Protein AF-D9XZF2-F1 (afdb_monomer_lite)

pLDDT: mean 79.02, std 15.98, range [40.28, 96.56]

Structure (mmCIF, N/CA/C/O backbone):
data_AF-D9XZF2-F1
#
_entry.id   AF-D9XZF2-F1
#
loop_
_atom_site.group_PDB
_atom_site.id
_atom_site.type_symbol
_atom_site.label_atom_id
_atom_site.label_alt_id
_atom_site.label_comp_id
_atom_site.label_asym_id
_atom_site.label_entity_id
_atom_site.label_seq_id
_atom_site.pdbx_PDB_ins_code
_atom_site.Cartn_x
_atom_site.Cartn_y
_atom_site.Cartn_z
_atom_site.occupancy
_atom_site.B_iso_or_equiv
_atom_site.auth_seq_id
_atom_site.auth_comp_id
_atom_site.auth_asym_id
_atom_site.auth_atom_id
_atom_site.pdbx_PDB_model_num
ATOM 1 N N . MET A 1 1 ? -13.101 -29.021 21.814 1.00 52.94 1 MET A N 1
ATOM 2 C CA . MET A 1 1 ? -13.522 -29.052 20.392 1.00 52.94 1 MET A CA 1
ATOM 3 C C . MET A 1 1 ? -13.853 -27.663 19.819 1.00 52.94 1 MET A C 1
ATOM 5 O O . MET A 1 1 ? -14.144 -27.583 18.636 1.00 52.94 1 MET A O 1
ATOM 9 N N . VAL A 1 2 ? -13.762 -26.573 20.603 1.00 56.22 2 VAL A N 1
ATOM 10 C CA . VAL A 1 2 ? -14.087 -25.199 20.154 1.00 56.22 2 VAL A CA 1
ATOM 11 C C . VAL A 1 2 ? -12.889 -24.476 19.491 1.00 56.22 2 VAL A C 1
ATOM 13 O O . VAL A 1 2 ? -13.086 -23.510 18.766 1.00 56.22 2 VAL A O 1
ATOM 16 N N . ASP A 1 3 ? -11.661 -24.991 19.609 1.00 64.69 3 ASP A N 1
ATOM 17 C CA . ASP A 1 3 ? -10.463 -24.346 19.035 1.00 64.69 3 ASP A CA 1
ATOM 18 C C . ASP A 1 3 ? -10.206 -24.617 17.546 1.00 64.69 3 ASP A C 1
ATOM 20 O O . ASP A 1 3 ? -9.722 -23.740 16.840 1.00 64.69 3 ASP A O 1
ATOM 24 N N . VAL A 1 4 ? -10.539 -25.801 17.020 1.00 77.69 4 VAL A N 1
ATOM 25 C CA . VAL A 1 4 ? -10.115 -26.189 15.656 1.00 77.69 4 VAL A CA 1
ATOM 26 C C . VAL A 1 4 ? -10.854 -25.403 14.573 1.00 77.69 4 VAL A C 1
ATOM 28 O O . VAL A 1 4 ? -10.255 -25.047 13.564 1.00 77.69 4 VAL A O 1
ATOM 31 N N . VAL A 1 5 ? -12.136 -25.091 14.782 1.00 72.06 5 VAL A N 1
ATOM 32 C CA . VAL A 1 5 ? -12.931 -24.311 13.818 1.00 72.06 5 VAL A CA 1
ATOM 33 C C . VAL A 1 5 ? -12.509 -22.839 13.832 1.00 72.06 5 VAL A C 1
ATOM 35 O O . VAL A 1 5 ? -12.414 -22.222 12.774 1.00 72.06 5 VAL A O 1
ATOM 38 N N . CYS A 1 6 ? -12.176 -22.299 15.009 1.00 80.69 6 CYS A N 1
ATOM 39 C CA . CYS A 1 6 ? -11.609 -20.957 15.147 1.00 80.69 6 CYS A CA 1
ATOM 40 C C . CYS A 1 6 ? -10.220 -20.876 14.497 1.00 80.69 6 CYS A C 1
ATOM 42 O O . CYS A 1 6 ? -9.948 -19.966 13.719 1.00 80.69 6 CYS A O 1
ATOM 44 N N . PHE A 1 7 ? -9.372 -21.878 14.738 1.00 87.50 7 PHE A N 1
ATOM 45 C CA . PHE A 1 7 ? -8.038 -21.973 14.155 1.00 87.50 7 PHE A CA 1
ATOM 46 C C . PHE A 1 7 ? -8.080 -22.125 12.632 1.00 87.50 7 PHE A C 1
ATOM 48 O O . PHE A 1 7 ? -7.401 -21.387 11.926 1.00 87.50 7 PHE A O 1
ATOM 55 N N . ALA A 1 8 ? -8.913 -23.025 12.103 1.00 88.31 8 ALA A N 1
ATOM 56 C CA . ALA A 1 8 ? -9.085 -23.193 10.662 1.00 88.31 8 ALA A CA 1
ATOM 57 C C . ALA A 1 8 ? -9.665 -21.929 10.006 1.00 88.31 8 ALA A C 1
ATOM 59 O O . ALA A 1 8 ? -9.208 -21.534 8.935 1.00 88.31 8 ALA A O 1
ATOM 60 N N . GLY A 1 9 ? -10.621 -21.262 10.663 1.00 90.75 9 GLY A N 1
ATOM 61 C CA . GLY A 1 9 ? -11.165 -19.980 10.217 1.00 90.75 9 GLY A CA 1
ATOM 62 C C . GLY A 1 9 ? -10.117 -18.865 10.202 1.00 90.75 9 GLY A C 1
ATOM 63 O O . GLY A 1 9 ? -10.033 -18.124 9.225 1.00 90.75 9 GLY A O 1
ATOM 64 N N . LEU A 1 10 ? -9.272 -18.784 11.234 1.00 92.25 10 LEU A N 1
ATOM 65 C CA . LEU A 1 10 ? -8.158 -17.837 11.309 1.00 92.25 10 LEU A CA 1
ATOM 66 C C . LEU A 1 10 ? -7.129 -18.103 10.208 1.00 92.25 10 LEU A C 1
ATOM 68 O O . LEU A 1 10 ? -6.729 -17.170 9.517 1.00 92.25 10 LEU A O 1
ATOM 72 N N . LEU A 1 11 ? -6.725 -19.364 10.020 1.00 94.00 11 LEU A N 1
ATOM 73 C CA . LEU A 1 11 ? -5.801 -19.748 8.956 1.00 94.00 11 LEU A CA 1
ATOM 74 C C . LEU A 1 11 ? -6.359 -19.360 7.591 1.00 94.00 11 LEU A C 1
ATOM 76 O O . LEU A 1 11 ? -5.665 -18.708 6.821 1.00 94.00 11 LEU A O 1
ATOM 80 N N . LEU A 1 12 ? -7.623 -19.687 7.317 1.00 94.44 12 LEU A N 1
ATOM 81 C CA . LEU A 1 12 ? -8.267 -19.324 6.062 1.00 94.44 12 LEU A CA 1
ATOM 82 C C . LEU A 1 12 ? -8.306 -17.801 5.868 1.00 94.44 12 LEU A C 1
ATOM 84 O O . LEU A 1 12 ? -7.931 -17.318 4.802 1.00 94.44 12 LEU A O 1
ATOM 88 N N . ALA A 1 13 ? -8.705 -17.042 6.893 1.00 93.94 13 ALA A N 1
ATOM 89 C CA . ALA A 1 13 ? -8.774 -15.584 6.834 1.00 93.94 13 ALA A CA 1
ATOM 90 C C . ALA A 1 13 ? -7.398 -14.949 6.577 1.00 93.94 13 ALA A C 1
ATOM 92 O O . ALA A 1 13 ? -7.270 -14.077 5.717 1.00 93.94 13 ALA A O 1
ATOM 93 N N . VAL A 1 14 ? -6.357 -15.416 7.272 1.00 95.56 14 VAL A N 1
ATOM 94 C CA . VAL A 1 14 ? -4.979 -14.940 7.088 1.00 95.56 14 VAL A CA 1
ATOM 95 C C . VAL A 1 14 ? -4.443 -15.340 5.717 1.00 95.56 14 VAL A C 1
ATOM 97 O O . VAL A 1 14 ? -3.864 -14.501 5.036 1.00 95.56 14 VAL A O 1
ATOM 100 N N . THR A 1 15 ? -4.653 -16.582 5.272 1.00 96.38 15 THR A N 1
ATOM 101 C CA . THR A 1 15 ? -4.215 -17.038 3.947 1.00 96.38 15 THR A CA 1
ATOM 102 C C . THR A 1 15 ? -4.863 -16.213 2.844 1.00 96.38 15 THR A C 1
ATOM 104 O O . THR A 1 15 ? -4.158 -15.709 1.975 1.00 96.38 15 THR A O 1
ATOM 107 N N . VAL A 1 16 ? -6.182 -16.015 2.890 1.00 96.56 16 VAL A N 1
ATOM 108 C CA . VAL A 1 16 ? -6.890 -15.177 1.911 1.00 96.56 16 VAL A CA 1
ATOM 109 C C . VAL A 1 16 ? -6.389 -13.734 1.976 1.00 96.56 16 VAL A C 1
ATOM 111 O O . VAL A 1 16 ? -6.086 -13.149 0.938 1.00 96.56 16 VAL A O 1
ATOM 114 N N . GLY A 1 17 ? -6.221 -13.178 3.179 1.00 94.25 17 GLY A N 1
ATOM 115 C CA . GLY A 1 17 ? -5.663 -11.840 3.372 1.00 94.25 17 GLY A CA 1
ATOM 116 C C . GLY A 1 17 ? -4.267 -11.688 2.762 1.00 94.25 17 GLY A C 1
ATOM 117 O O . GLY A 1 17 ? -4.014 -10.725 2.044 1.00 94.25 17 GLY A O 1
ATOM 118 N N . LEU A 1 18 ? -3.381 -12.664 2.971 1.00 95.12 18 LEU A N 1
ATOM 119 C CA . LEU A 1 18 ? -2.028 -12.677 2.412 1.00 95.12 18 LEU A CA 1
ATOM 120 C C . LEU A 1 18 ? -2.020 -12.855 0.892 1.00 95.12 18 LEU A C 1
ATOM 122 O O . LEU A 1 18 ? -1.196 -12.237 0.225 1.00 95.12 18 LEU A O 1
ATOM 126 N N . VAL A 1 19 ? -2.936 -13.649 0.329 1.00 96.19 19 VAL A N 1
ATOM 127 C CA . VAL A 1 19 ? -3.084 -13.787 -1.129 1.00 96.19 19 VAL A CA 1
ATOM 128 C C . VAL A 1 19 ? -3.489 -12.453 -1.752 1.00 96.19 19 VAL A C 1
ATOM 130 O O . VAL A 1 19 ? -2.861 -12.009 -2.712 1.00 96.19 19 VAL A O 1
ATOM 133 N N . LEU A 1 20 ? -4.493 -11.781 -1.186 1.00 95.06 20 LEU A N 1
ATOM 134 C CA . LEU A 1 20 ? -4.933 -10.467 -1.660 1.00 95.06 20 LEU A CA 1
ATOM 135 C C . LEU A 1 20 ? -3.837 -9.407 -1.489 1.00 95.06 20 LEU A C 1
ATOM 137 O O . LEU A 1 20 ? -3.597 -8.608 -2.393 1.00 95.06 20 LEU A O 1
ATOM 141 N N . HIS A 1 21 ? -3.124 -9.437 -0.363 1.00 91.50 21 HIS A N 1
ATOM 142 C CA . HIS A 1 21 ? -1.989 -8.555 -0.113 1.00 91.50 21 HIS A CA 1
ATOM 143 C C . HIS A 1 21 ? -0.857 -8.790 -1.123 1.00 91.50 21 HIS A C 1
ATOM 145 O O . HIS A 1 21 ? -0.337 -7.842 -1.705 1.00 91.50 21 HIS A O 1
ATOM 151 N N . GLY A 1 22 ? -0.523 -10.052 -1.400 1.00 91.44 22 GLY A N 1
ATOM 152 C CA . GLY A 1 22 ? 0.459 -10.426 -2.414 1.00 91.44 22 GLY A CA 1
ATOM 153 C C . GLY A 1 22 ? 0.056 -9.960 -3.812 1.00 91.44 22 GLY A C 1
ATOM 154 O O . GLY A 1 22 ? 0.883 -9.398 -4.525 1.00 91.44 22 GLY A O 1
ATOM 155 N N . ALA A 1 23 ? -1.218 -10.110 -4.185 1.00 93.25 23 ALA A N 1
ATOM 156 C CA . ALA A 1 23 ? -1.741 -9.628 -5.463 1.00 93.25 23 ALA A CA 1
ATOM 157 C C . ALA A 1 23 ? -1.646 -8.098 -5.606 1.00 93.25 23 ALA A C 1
ATOM 159 O O . ALA A 1 23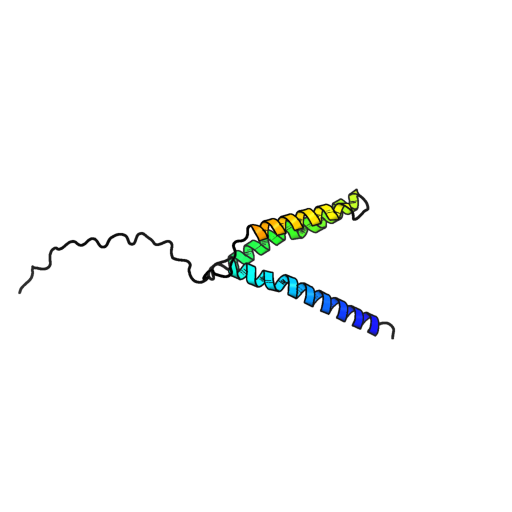 ? -1.388 -7.602 -6.699 1.00 93.25 23 ALA A O 1
ATOM 160 N N . MET A 1 24 ? -1.801 -7.354 -4.508 1.00 91.25 24 MET A N 1
ATOM 161 C CA . MET A 1 24 ? -1.615 -5.901 -4.482 1.00 91.25 24 MET A CA 1
ATOM 162 C C . MET A 1 24 ? -0.132 -5.495 -4.580 1.00 91.25 24 MET A C 1
ATOM 164 O O . MET A 1 24 ? 0.196 -4.537 -5.275 1.00 91.25 24 MET A O 1
ATOM 168 N N . TYR A 1 25 ? 0.771 -6.225 -3.918 1.00 88.75 25 TYR A N 1
ATOM 169 C CA . TYR A 1 25 ? 2.208 -5.908 -3.870 1.00 88.75 25 TYR A CA 1
ATOM 170 C C . TYR A 1 25 ? 2.996 -6.393 -5.098 1.00 88.75 25 TYR A C 1
ATOM 172 O O . TYR A 1 25 ? 4.021 -5.803 -5.445 1.00 88.75 25 TYR A O 1
ATOM 180 N N . ALA A 1 26 ? 2.552 -7.454 -5.777 1.00 89.81 26 ALA A N 1
ATOM 181 C CA . ALA A 1 26 ? 3.282 -8.032 -6.908 1.00 89.81 26 ALA A CA 1
ATOM 182 C C . ALA A 1 26 ? 3.485 -7.048 -8.085 1.00 89.81 26 ALA A C 1
ATOM 184 O O . ALA A 1 26 ? 4.621 -6.926 -8.554 1.00 89.81 26 ALA A O 1
ATOM 185 N N . PRO A 1 27 ? 2.469 -6.278 -8.532 1.00 88.94 27 PRO A N 1
ATOM 186 C CA . PRO A 1 27 ? 2.653 -5.255 -9.563 1.00 88.94 27 PRO A CA 1
ATOM 187 C C . PRO A 1 27 ? 3.635 -4.156 -9.142 1.00 88.94 27 PRO A C 1
ATOM 189 O O . PRO A 1 27 ? 4.408 -3.672 -9.966 1.00 88.94 27 PRO A O 1
ATOM 192 N N . GLN A 1 28 ? 3.648 -3.793 -7.856 1.00 86.75 28 GLN A N 1
ATOM 193 C CA . GLN A 1 28 ? 4.532 -2.759 -7.319 1.00 86.75 28 GLN A CA 1
ATOM 194 C C . GLN A 1 28 ? 6.013 -3.159 -7.429 1.00 86.75 28 GLN A C 1
ATOM 196 O O . GLN A 1 28 ? 6.852 -2.325 -7.770 1.00 86.75 28 GLN A O 1
ATOM 201 N N . ALA A 1 29 ? 6.341 -4.437 -7.207 1.00 84.19 29 ALA A N 1
ATOM 202 C CA . ALA A 1 29 ? 7.706 -4.943 -7.352 1.00 84.19 29 ALA A CA 1
ATOM 203 C C . ALA A 1 29 ? 8.214 -4.854 -8.804 1.00 84.19 29 ALA A C 1
ATOM 205 O O . ALA A 1 29 ? 9.330 -4.384 -9.041 1.00 84.19 29 ALA A O 1
ATOM 206 N N . ALA A 1 30 ? 7.387 -5.255 -9.776 1.00 84.88 30 ALA A N 1
ATOM 207 C CA . ALA A 1 30 ? 7.715 -5.140 -11.198 1.00 84.88 30 ALA A CA 1
ATOM 208 C C . ALA A 1 30 ? 7.868 -3.668 -11.611 1.00 84.88 30 ALA A C 1
ATOM 210 O O . ALA A 1 30 ? 8.902 -3.282 -12.157 1.00 84.88 30 ALA A O 1
ATOM 211 N N . PHE A 1 31 ? 6.904 -2.828 -11.232 1.00 83.06 31 PHE A N 1
ATOM 212 C CA . PHE A 1 31 ? 6.896 -1.397 -11.520 1.00 83.06 31 PHE A CA 1
ATOM 213 C C . PHE A 1 31 ? 8.150 -0.671 -11.004 1.00 83.06 31 PHE A C 1
ATOM 215 O O . PHE A 1 31 ? 8.812 0.048 -11.753 1.00 83.06 31 PHE A O 1
ATOM 222 N N . PHE A 1 32 ? 8.554 -0.902 -9.749 1.00 81.06 32 PHE A N 1
ATOM 223 C CA . PHE A 1 32 ? 9.786 -0.309 -9.220 1.00 81.06 32 PHE A CA 1
ATOM 224 C C . PHE A 1 32 ? 11.035 -0.796 -9.951 1.00 81.06 32 PHE A C 1
ATOM 226 O O . PHE A 1 32 ? 11.974 -0.025 -10.141 1.00 81.06 32 PHE A O 1
ATOM 233 N N . SER A 1 33 ? 11.056 -2.057 -10.384 1.00 80.50 33 SER A N 1
ATOM 234 C CA . SER A 1 33 ? 12.178 -2.605 -11.142 1.00 80.50 33 SER A CA 1
ATOM 235 C C . SER A 1 33 ? 12.317 -1.951 -12.526 1.00 80.50 33 SER A C 1
ATOM 237 O O . SER A 1 33 ? 13.431 -1.721 -12.990 1.00 80.50 33 SER A O 1
ATOM 239 N N . GLU A 1 34 ? 11.208 -1.574 -13.156 1.00 83.50 34 GLU A N 1
ATOM 240 C CA . GLU A 1 34 ? 11.190 -0.933 -14.474 1.00 83.50 34 GLU A CA 1
ATOM 241 C C . GLU A 1 34 ? 11.487 0.573 -14.417 1.00 83.50 34 GLU A C 1
ATOM 243 O O . GLU A 1 34 ? 12.002 1.151 -15.376 1.00 83.50 34 GLU A O 1
ATOM 248 N N . MET A 1 35 ? 11.224 1.223 -13.281 1.00 80.88 35 MET A N 1
ATOM 249 C CA . MET A 1 35 ? 11.459 2.660 -13.110 1.00 80.88 35 MET A CA 1
ATOM 250 C C . MET A 1 35 ? 12.956 3.033 -13.103 1.00 80.88 35 MET A C 1
ATOM 252 O O . MET A 1 35 ? 13.315 4.174 -13.409 1.00 80.88 35 MET A O 1
ATOM 256 N N . PHE A 1 36 ? 13.844 2.075 -12.808 1.00 81.56 36 PHE A N 1
ATOM 257 C CA . PHE A 1 36 ? 15.289 2.286 -12.697 1.00 81.56 36 PHE A CA 1
ATOM 258 C C . PHE A 1 36 ? 16.097 1.429 -13.690 1.00 81.56 36 PHE A C 1
ATOM 260 O O . PHE A 1 36 ? 15.869 0.227 -13.852 1.00 81.56 36 PHE A O 1
ATOM 267 N N . ALA A 1 37 ? 17.128 2.033 -14.294 1.00 78.12 37 ALA A N 1
ATOM 268 C CA . ALA A 1 37 ? 18.094 1.322 -15.136 1.00 78.12 37 ALA A CA 1
ATOM 269 C C . ALA A 1 37 ? 18.775 0.179 -14.363 1.00 78.12 37 ALA A C 1
ATOM 271 O O . ALA A 1 37 ? 19.055 0.317 -13.169 1.00 78.12 37 ALA A O 1
ATOM 272 N N . THR A 1 38 ? 19.107 -0.918 -15.049 1.00 82.94 38 THR A N 1
ATOM 273 C CA . THR A 1 38 ? 19.590 -2.170 -14.431 1.00 82.94 38 THR A CA 1
ATOM 274 C C . THR A 1 38 ? 20.734 -1.956 -13.431 1.00 82.94 38 THR A C 1
ATOM 276 O O . THR A 1 38 ? 20.701 -2.506 -12.333 1.00 82.94 38 THR A O 1
ATOM 279 N N . ARG A 1 39 ? 21.698 -1.077 -13.745 1.00 80.81 39 ARG A N 1
ATOM 280 C CA . ARG A 1 39 ? 22.853 -0.785 -12.870 1.00 80.81 39 ARG A CA 1
ATOM 281 C C . ARG A 1 39 ? 22.530 -0.036 -11.566 1.00 80.81 39 ARG A C 1
ATOM 283 O O . ARG A 1 39 ? 23.343 -0.046 -10.654 1.00 80.81 39 ARG 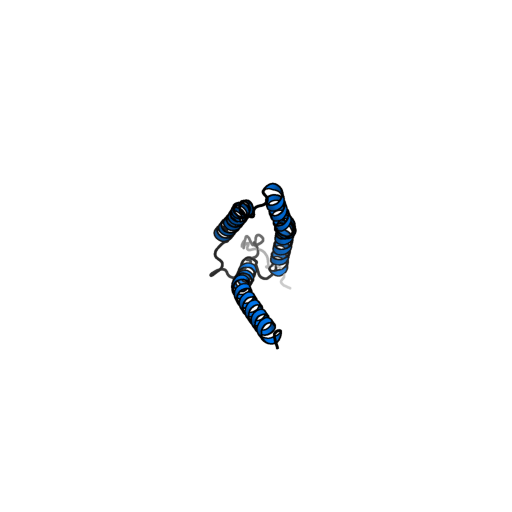A O 1
ATOM 290 N N . MET A 1 40 ? 21.391 0.656 -11.486 1.00 82.06 40 MET A N 1
ATOM 291 C CA . MET A 1 40 ? 21.008 1.515 -10.346 1.00 82.06 40 MET A CA 1
ATOM 292 C C . MET A 1 40 ? 19.702 1.066 -9.684 1.00 82.06 40 MET A C 1
ATOM 294 O O . MET A 1 40 ? 19.202 1.728 -8.779 1.00 82.06 40 MET A O 1
ATOM 298 N N . ARG A 1 41 ? 19.139 -0.063 -10.119 1.00 85.88 41 ARG A N 1
ATOM 299 C CA . ARG A 1 41 ? 17.831 -0.541 -9.673 1.00 85.88 41 ARG A CA 1
ATOM 300 C C . ARG A 1 41 ? 17.776 -0.822 -8.180 1.00 85.88 41 ARG A C 1
ATOM 302 O O . ARG A 1 41 ? 16.843 -0.390 -7.517 1.00 85.88 41 ARG A O 1
ATOM 309 N N . TYR A 1 42 ? 18.790 -1.502 -7.654 1.00 84.56 42 TYR A N 1
ATOM 310 C CA . TYR A 1 42 ? 18.820 -1.887 -6.246 1.00 84.56 42 TYR A CA 1
ATOM 311 C C . TYR A 1 42 ? 18.997 -0.678 -5.315 1.00 84.56 42 TYR A C 1
ATOM 313 O O . TYR A 1 42 ? 18.245 -0.521 -4.356 1.00 84.56 42 TYR A O 1
ATOM 321 N N . SER A 1 43 ? 19.940 0.219 -5.623 1.00 90.00 43 SER A N 1
ATOM 322 C CA . SER A 1 43 ? 20.180 1.426 -4.823 1.00 90.00 43 SER A CA 1
ATOM 323 C C . SER A 1 43 ? 19.029 2.428 -4.923 1.00 90.00 43 SER A C 1
ATOM 325 O O . SER A 1 43 ? 18.604 2.962 -3.902 1.00 90.00 43 SER A O 1
ATOM 327 N N . GLY A 1 44 ? 18.473 2.640 -6.121 1.00 85.88 44 GLY A N 1
ATOM 328 C CA . GLY A 1 44 ? 17.315 3.511 -6.335 1.00 85.88 44 GLY A CA 1
ATOM 329 C C . GLY A 1 44 ? 16.064 3.015 -5.608 1.00 85.88 44 GLY A C 1
ATOM 330 O O . GLY A 1 44 ? 15.437 3.781 -4.875 1.00 85.88 44 GLY A O 1
ATOM 331 N N . ALA A 1 45 ? 15.744 1.722 -5.737 1.00 87.50 45 ALA A N 1
ATOM 332 C CA . ALA A 1 45 ? 14.609 1.119 -5.040 1.00 87.50 45 ALA A CA 1
ATOM 333 C C . ALA A 1 45 ? 14.784 1.156 -3.514 1.00 87.50 45 ALA A C 1
ATOM 335 O O . ALA A 1 45 ? 13.841 1.492 -2.801 1.00 87.50 45 ALA A O 1
ATOM 336 N N . SER A 1 46 ? 15.989 0.871 -3.007 1.00 90.12 46 SER A N 1
ATOM 337 C CA . SER A 1 46 ? 16.271 0.925 -1.569 1.00 90.12 46 SER A CA 1
ATOM 338 C C . SER A 1 46 ? 16.125 2.340 -1.004 1.00 90.12 46 SER A C 1
ATOM 340 O O . SER A 1 46 ? 15.439 2.514 -0.001 1.00 90.12 46 SER A O 1
ATOM 342 N N . ILE A 1 47 ? 16.696 3.362 -1.650 1.00 92.19 47 ILE A N 1
ATOM 343 C CA . ILE A 1 47 ? 16.574 4.754 -1.187 1.00 92.19 47 ILE A CA 1
ATOM 344 C C . ILE A 1 47 ? 15.105 5.196 -1.186 1.00 92.19 47 ILE A C 1
ATOM 346 O O . ILE A 1 47 ? 14.652 5.807 -0.218 1.00 92.19 47 ILE A O 1
ATOM 350 N N . GLY A 1 48 ? 14.348 4.838 -2.229 1.00 88.56 48 GLY A N 1
ATOM 351 C CA . GLY A 1 48 ? 12.911 5.101 -2.293 1.00 88.56 48 GLY A CA 1
ATOM 352 C C . GLY A 1 48 ? 12.143 4.434 -1.150 1.00 88.56 48 GLY A C 1
ATOM 353 O O . GLY A 1 48 ? 11.329 5.087 -0.500 1.00 88.56 48 GLY A O 1
ATOM 354 N N . ALA A 1 49 ? 12.448 3.168 -0.849 1.00 88.75 49 ALA A N 1
ATOM 355 C CA . ALA A 1 49 ? 11.835 2.439 0.259 1.00 88.75 49 ALA A CA 1
ATOM 356 C C . ALA A 1 49 ? 12.151 3.075 1.622 1.00 88.75 49 ALA A C 1
ATOM 358 O O . ALA A 1 49 ? 11.245 3.258 2.434 1.00 88.75 49 ALA A O 1
ATOM 359 N N . GLN A 1 50 ? 13.403 3.482 1.859 1.00 93.62 50 GLN A N 1
ATOM 360 C CA . GLN A 1 50 ? 13.789 4.142 3.109 1.00 93.62 50 GLN A CA 1
ATOM 361 C C . GLN A 1 50 ? 13.097 5.497 3.262 1.00 93.62 50 GLN A C 1
ATOM 363 O O . GLN A 1 50 ? 12.571 5.801 4.331 1.00 93.62 50 GLN A O 1
ATOM 368 N N . PHE A 1 51 ? 13.039 6.294 2.193 1.00 91.31 51 PHE A N 1
ATOM 369 C CA . PHE A 1 51 ? 12.342 7.576 2.224 1.00 91.31 51 PHE A CA 1
ATOM 370 C C . PHE A 1 51 ? 10.839 7.399 2.474 1.00 91.31 51 PHE A C 1
ATOM 372 O O . PHE A 1 51 ? 10.278 8.075 3.334 1.00 91.31 51 PHE A O 1
ATOM 379 N N . ALA A 1 52 ? 10.198 6.445 1.791 1.00 88.31 52 ALA A N 1
ATOM 380 C CA . ALA A 1 52 ? 8.794 6.111 2.014 1.00 88.31 52 ALA A CA 1
ATOM 381 C C . ALA A 1 52 ? 8.542 5.641 3.456 1.00 88.31 52 ALA A C 1
ATOM 383 O O . ALA A 1 52 ? 7.579 6.077 4.083 1.00 88.31 52 ALA A O 1
ATOM 384 N N . SER A 1 53 ? 9.431 4.814 4.015 1.00 89.88 53 SER A N 1
ATOM 385 C CA . SER A 1 53 ? 9.341 4.359 5.405 1.00 89.88 53 SER A CA 1
ATOM 386 C C . SER A 1 53 ? 9.464 5.509 6.402 1.00 89.88 53 SER A C 1
ATOM 388 O O . SER A 1 53 ? 8.766 5.509 7.411 1.00 89.88 53 SER A O 1
ATOM 390 N N . VAL A 1 54 ? 10.330 6.490 6.150 1.00 91.31 54 VAL A N 1
ATOM 391 C CA . VAL A 1 54 ? 10.462 7.666 7.022 1.00 91.31 54 VAL A CA 1
ATOM 392 C C . VAL A 1 54 ? 9.229 8.564 6.911 1.00 91.31 54 VAL A C 1
ATOM 394 O O . VAL A 1 54 ? 8.699 9.003 7.929 1.00 91.31 54 VAL A O 1
ATOM 397 N N . ALA A 1 55 ? 8.747 8.805 5.690 1.00 88.62 55 ALA A N 1
ATOM 398 C CA . ALA A 1 55 ? 7.613 9.689 5.441 1.00 88.62 55 ALA A CA 1
ATOM 399 C C . ALA A 1 55 ? 6.277 9.111 5.939 1.00 88.62 55 ALA A C 1
ATOM 401 O O . ALA A 1 55 ? 5.451 9.849 6.470 1.00 88.62 55 ALA A O 1
ATOM 402 N N . ALA A 1 56 ? 6.058 7.803 5.779 1.00 86.75 56 ALA A N 1
ATOM 403 C CA . ALA A 1 56 ? 4.775 7.164 6.070 1.00 86.75 56 ALA A CA 1
ATOM 404 C C . ALA A 1 56 ? 4.795 6.241 7.297 1.00 86.75 56 ALA A C 1
ATOM 406 O O . ALA A 1 56 ? 3.752 6.044 7.911 1.00 86.75 56 ALA A O 1
ATOM 407 N N . GLY A 1 57 ? 5.947 5.682 7.681 1.00 85.94 57 GLY A N 1
ATOM 408 C CA . GLY A 1 57 ? 6.015 4.588 8.656 1.00 85.94 57 GLY A CA 1
ATOM 409 C C . GLY A 1 57 ? 5.525 4.967 10.053 1.00 85.94 57 GLY A C 1
ATOM 410 O O . GLY A 1 57 ? 4.587 4.363 10.563 1.00 85.94 57 GLY A O 1
ATOM 411 N N . ALA A 1 58 ? 6.140 5.975 10.672 1.00 86.69 58 ALA A N 1
ATOM 412 C CA . ALA A 1 58 ? 5.738 6.460 11.997 1.00 86.69 58 ALA A CA 1
ATOM 413 C C . ALA A 1 58 ? 4.671 7.573 11.964 1.00 86.69 58 ALA A C 1
ATOM 415 O O . ALA A 1 58 ? 3.770 7.547 12.803 1.00 86.69 58 ALA A O 1
ATOM 416 N N . PRO A 1 59 ? 4.706 8.540 11.025 1.00 90.81 59 PRO A N 1
ATOM 417 C CA . PRO A 1 59 ? 3.755 9.651 11.046 1.00 90.81 59 PRO A CA 1
ATOM 418 C C . PRO A 1 59 ? 2.301 9.221 10.840 1.00 90.81 59 PRO A C 1
ATOM 420 O O . PRO A 1 59 ? 1.411 9.782 11.473 1.00 90.81 59 PRO A O 1
ATOM 423 N N . ALA A 1 60 ? 2.043 8.216 9.997 1.00 88.25 60 ALA A N 1
ATOM 424 C CA . ALA A 1 60 ? 0.681 7.796 9.678 1.00 88.25 60 ALA A CA 1
ATOM 425 C C . ALA A 1 60 ? -0.120 7.275 10.886 1.00 88.25 60 ALA A C 1
ATOM 427 O O . ALA A 1 60 ? -1.204 7.810 11.141 1.00 88.25 60 ALA A O 1
ATOM 428 N N . PRO A 1 61 ? 0.374 6.296 11.673 1.00 89.38 61 PRO A N 1
ATOM 429 C CA . PRO A 1 61 ? -0.334 5.862 12.871 1.00 89.38 61 PRO A CA 1
ATOM 430 C C . PRO A 1 61 ? -0.412 6.970 13.926 1.00 89.38 61 PRO A C 1
ATOM 432 O O . PRO A 1 61 ? -1.452 7.099 14.560 1.00 89.38 61 PRO A O 1
ATOM 435 N N . LEU A 1 62 ? 0.622 7.810 14.076 1.00 92.12 62 LEU A N 1
ATOM 436 C CA . LEU A 1 62 ? 0.599 8.920 15.036 1.00 92.12 62 LEU A CA 1
ATOM 437 C C . LEU A 1 62 ? -0.514 9.926 14.719 1.00 92.12 62 LEU A C 1
ATOM 439 O O . LEU A 1 62 ? -1.312 10.248 15.598 1.00 92.12 62 LEU A O 1
ATOM 443 N N . ILE A 1 63 ? -0.626 10.363 13.462 1.00 90.31 63 ILE A N 1
ATOM 444 C CA . ILE A 1 63 ? -1.690 11.273 13.016 1.00 90.31 63 ILE A CA 1
ATOM 445 C C . ILE A 1 63 ? -3.063 10.617 13.194 1.00 90.31 63 ILE A C 1
ATOM 447 O O . ILE A 1 63 ? -3.974 11.248 13.725 1.00 90.31 63 ILE A O 1
ATOM 451 N N . ALA A 1 64 ? -3.212 9.345 12.815 1.00 87.62 64 ALA A N 1
ATOM 452 C CA . ALA A 1 64 ? -4.469 8.621 12.991 1.00 87.62 64 ALA A CA 1
ATOM 453 C C . ALA A 1 64 ? -4.879 8.524 14.473 1.00 87.62 64 ALA A C 1
ATOM 455 O O . ALA A 1 64 ? -6.039 8.769 14.803 1.00 87.62 64 ALA A O 1
ATOM 456 N N . THR A 1 65 ? -3.935 8.223 15.372 1.00 89.69 65 THR A N 1
ATOM 457 C CA . THR A 1 65 ? -4.198 8.179 16.818 1.00 89.69 65 THR A CA 1
ATOM 458 C C . THR A 1 65 ? -4.507 9.551 17.405 1.00 89.69 65 THR A C 1
ATOM 460 O O . THR A 1 65 ? -5.392 9.642 18.248 1.00 89.69 65 THR A O 1
ATOM 463 N N . ALA A 1 66 ? -3.845 10.615 16.941 1.00 89.00 66 ALA A N 1
ATOM 464 C CA . ALA A 1 66 ? -4.116 11.979 17.388 1.00 89.00 66 ALA A CA 1
ATOM 465 C C . ALA A 1 66 ? -5.523 12.433 16.966 1.00 89.00 66 ALA A C 1
ATOM 467 O O . ALA A 1 66 ? -6.295 12.904 17.794 1.00 89.00 66 ALA A O 1
ATOM 468 N N . LEU A 1 67 ? -5.905 12.187 15.707 1.00 87.00 67 LEU A N 1
ATOM 469 C CA . LEU A 1 67 ? -7.256 12.476 15.214 1.00 87.00 67 LEU A CA 1
ATOM 470 C C . LEU A 1 67 ? -8.326 11.705 15.993 1.00 87.00 67 LEU A C 1
ATOM 472 O O . LEU A 1 67 ? -9.379 12.264 16.305 1.00 87.00 67 LEU A O 1
ATOM 476 N N . LEU A 1 68 ? -8.047 10.440 16.323 1.00 88.75 68 LEU A N 1
ATOM 477 C CA . LEU A 1 68 ? -8.937 9.613 17.130 1.00 88.75 68 LEU A CA 1
ATOM 478 C C . LEU A 1 68 ? -9.052 10.127 18.573 1.00 88.75 68 LEU A C 1
ATOM 480 O O . LEU A 1 68 ? -10.156 10.143 19.113 1.00 88.75 68 LEU A O 1
ATOM 484 N N . ALA A 1 69 ? -7.944 10.557 19.181 1.00 87.31 69 ALA A N 1
ATOM 485 C CA . ALA A 1 69 ? -7.914 11.087 20.542 1.00 87.31 69 ALA A CA 1
ATOM 486 C C . ALA A 1 69 ? -8.675 12.417 20.666 1.00 87.31 69 ALA A C 1
ATOM 488 O O . ALA A 1 69 ? -9.450 12.582 21.604 1.00 87.31 69 ALA A O 1
ATOM 489 N N . ASP A 1 70 ? -8.515 13.321 19.698 1.00 85.25 70 ASP A N 1
ATOM 490 C CA . ASP A 1 70 ? -9.129 14.654 19.739 1.00 85.25 70 ASP A CA 1
ATOM 491 C C . ASP A 1 70 ? -10.643 14.631 19.475 1.00 85.25 70 ASP A C 1
ATOM 493 O O . ASP A 1 70 ? -11.381 15.461 20.002 1.00 85.25 70 ASP A O 1
ATOM 497 N N . HIS A 1 71 ? -11.128 13.689 18.660 1.00 83.69 71 HIS A N 1
ATOM 498 C CA . HIS A 1 71 ? -12.533 13.657 18.230 1.00 83.69 71 HIS A CA 1
ATOM 499 C C . HIS A 1 71 ? -13.342 12.511 18.849 1.00 83.69 71 HIS A C 1
ATOM 501 O O . HIS A 1 71 ? -14.564 12.480 18.704 1.00 83.69 71 HIS A O 1
ATOM 507 N N . GLY A 1 72 ? -12.685 11.525 19.471 1.00 80.75 72 GLY A N 1
ATOM 508 C CA . GLY A 1 72 ? -13.330 10.327 20.023 1.00 80.75 72 GLY A CA 1
ATOM 509 C C . GLY A 1 72 ? -14.036 9.442 18.984 1.00 80.75 72 GLY A C 1
ATOM 510 O O . GLY A 1 72 ? -14.775 8.530 19.344 1.00 80.75 72 GLY A O 1
ATOM 511 N N . SER A 1 73 ? -13.838 9.708 17.690 1.00 80.75 73 SER A N 1
ATOM 512 C CA . SER A 1 73 ? -14.484 9.030 16.565 1.00 80.75 73 SER A CA 1
ATOM 513 C C . SER A 1 73 ? -13.463 8.779 15.458 1.00 80.75 73 SER A C 1
ATOM 515 O O . SER A 1 73 ? -12.529 9.557 15.279 1.00 80.75 73 SER A O 1
ATOM 517 N N . SER A 1 74 ? -13.648 7.711 14.681 1.00 83.88 74 SER A N 1
ATOM 518 C CA . SER A 1 74 ? -12.803 7.381 13.525 1.00 83.88 74 SER A CA 1
ATOM 519 C C . SER A 1 74 ? -13.142 8.190 12.268 1.00 83.88 74 SER A C 1
ATOM 521 O O . SER A 1 74 ? -12.392 8.158 11.296 1.00 83.88 74 SER A O 1
ATOM 523 N N . THR A 1 75 ? -14.254 8.928 12.272 1.00 87.62 75 THR A N 1
ATOM 524 C CA . THR A 1 75 ? -14.692 9.798 11.167 1.00 87.62 75 THR A CA 1
ATOM 525 C C . THR A 1 75 ? -13.590 10.730 10.626 1.00 87.62 75 THR A C 1
ATOM 527 O O . THR A 1 75 ? -13.392 10.749 9.412 1.00 87.62 75 THR A O 1
ATOM 530 N N . PRO A 1 76 ? -12.811 11.454 11.456 1.00 84.69 76 PRO A N 1
ATOM 531 C CA . PRO A 1 76 ? -11.704 12.299 10.989 1.00 84.69 76 PRO A CA 1
ATOM 532 C C . PRO A 1 76 ? -10.512 11.540 10.386 1.00 84.69 76 PRO A C 1
ATOM 534 O O . PRO A 1 76 ? -9.696 12.152 9.703 1.00 84.69 76 PRO A O 1
ATOM 537 N N . ILE A 1 77 ? -10.405 10.220 10.562 1.00 89.44 77 ILE A N 1
ATOM 538 C CA . ILE A 1 77 ? -9.353 9.416 9.915 1.00 89.44 77 ILE A CA 1
ATOM 539 C C . ILE A 1 77 ? -9.652 9.263 8.413 1.00 89.44 77 ILE A C 1
ATOM 541 O O . ILE A 1 77 ? -8.735 9.206 7.595 1.00 89.44 77 ILE A O 1
ATOM 545 N N . ALA A 1 78 ? -10.930 9.255 8.022 1.00 90.62 78 ALA A N 1
ATOM 546 C CA . ALA A 1 78 ? -11.340 9.112 6.627 1.00 90.62 78 ALA A CA 1
ATOM 547 C C . ALA A 1 78 ? -10.749 10.189 5.687 1.00 90.62 78 ALA A C 1
ATOM 549 O O . ALA A 1 78 ? -10.130 9.801 4.695 1.00 90.62 78 ALA A O 1
ATOM 550 N N . PRO A 1 79 ? -10.851 11.510 5.957 1.00 90.88 79 PRO A N 1
ATOM 551 C CA . PRO A 1 79 ? -10.239 12.524 5.094 1.00 90.88 79 PRO A CA 1
ATOM 552 C C . PRO A 1 79 ? -8.711 12.406 5.023 1.00 90.88 79 PRO A C 1
ATOM 554 O O . PRO A 1 79 ? -8.140 12.660 3.965 1.00 90.88 79 PRO A O 1
ATOM 557 N N . TYR A 1 80 ? -8.049 11.960 6.096 1.00 90.06 80 TYR A N 1
ATOM 558 C CA . TYR A 1 80 ? -6.610 11.688 6.076 1.00 90.06 80 TYR A CA 1
ATOM 559 C C . TYR A 1 80 ? -6.258 10.557 5.093 1.00 90.06 80 TYR A C 1
ATOM 561 O O . TYR A 1 80 ? -5.380 10.717 4.244 1.00 90.06 80 TYR A O 1
ATOM 569 N N . VAL A 1 81 ? -6.994 9.443 5.144 1.00 91.44 81 VAL A N 1
ATOM 570 C CA . VAL A 1 81 ? -6.814 8.312 4.217 1.00 91.44 81 VAL A CA 1
ATOM 571 C C . VAL A 1 81 ? -7.136 8.711 2.774 1.00 91.44 81 VAL A C 1
ATOM 573 O O . VAL A 1 81 ? -6.421 8.316 1.851 1.00 91.44 81 VAL A O 1
ATOM 576 N N . ILE A 1 82 ? -8.171 9.529 2.562 1.00 94.19 82 ILE A N 1
ATOM 577 C CA . ILE A 1 82 ? -8.523 10.062 1.238 1.00 94.19 82 ILE A CA 1
ATOM 578 C C . ILE A 1 82 ? -7.382 10.924 0.688 1.00 94.19 82 ILE A C 1
ATOM 580 O O . ILE A 1 82 ? -6.976 10.733 -0.457 1.00 94.19 82 ILE A O 1
ATOM 584 N N . ALA A 1 83 ? -6.822 11.827 1.497 1.00 92.56 83 ALA A N 1
ATOM 585 C CA . ALA A 1 83 ? -5.704 12.671 1.084 1.00 92.56 83 ALA A CA 1
ATOM 586 C C . ALA A 1 83 ? -4.466 11.840 0.704 1.00 92.56 83 ALA A C 1
ATOM 588 O O . ALA A 1 83 ? -3.864 12.080 -0.344 1.00 92.56 83 ALA A O 1
ATOM 589 N N . ALA A 1 84 ? -4.124 10.822 1.502 1.00 91.19 84 ALA A N 1
ATOM 590 C CA . ALA A 1 84 ? -3.031 9.901 1.189 1.00 91.19 84 ALA A CA 1
ATOM 591 C C . ALA A 1 84 ? -3.285 9.124 -0.115 1.00 91.19 84 ALA A C 1
ATOM 593 O O . ALA A 1 84 ? -2.390 8.999 -0.948 1.00 91.19 84 ALA A O 1
ATOM 594 N N . SER A 1 85 ? -4.521 8.671 -0.334 1.00 92.62 85 SER A N 1
ATOM 595 C CA . SER A 1 85 ? -4.908 7.949 -1.552 1.00 92.62 85 SER A CA 1
ATOM 596 C C . SER A 1 85 ? -4.806 8.834 -2.796 1.00 92.62 85 SER A C 1
ATOM 598 O O . SER A 1 85 ? -4.277 8.403 -3.819 1.00 92.62 85 SER A O 1
ATOM 600 N N . LEU A 1 86 ? -5.257 10.090 -2.714 1.00 95.81 86 LEU A N 1
ATOM 601 C CA . LEU A 1 86 ? -5.120 11.059 -3.805 1.00 95.81 86 LEU A CA 1
ATOM 602 C C . LEU A 1 86 ? -3.651 11.341 -4.124 1.00 95.81 86 LEU A C 1
ATOM 604 O O . LEU A 1 86 ? -3.283 11.388 -5.296 1.00 95.81 86 LEU A O 1
ATOM 608 N N . LEU A 1 87 ? -2.801 11.467 -3.101 1.00 92.50 87 LEU A N 1
ATOM 609 C CA . LEU A 1 87 ? -1.360 11.622 -3.292 1.00 92.50 87 LEU A CA 1
ATOM 610 C C . LEU A 1 87 ? -0.763 10.424 -4.047 1.00 92.50 87 LEU A C 1
ATOM 612 O O . LEU A 1 87 ? 0.022 10.620 -4.973 1.00 92.50 87 LEU A O 1
ATOM 616 N N . THR A 1 88 ? -1.166 9.194 -3.708 1.00 90.94 88 THR A N 1
ATOM 617 C CA . THR A 1 88 ? -0.753 7.987 -4.441 1.00 90.94 88 THR A CA 1
ATOM 618 C C . THR A 1 88 ? -1.226 8.013 -5.891 1.00 90.94 88 THR A C 1
ATOM 620 O O . THR A 1 88 ? -0.432 7.739 -6.787 1.00 90.94 88 THR A O 1
ATOM 623 N N . VAL A 1 89 ? -2.484 8.384 -6.147 1.00 92.50 89 VAL A N 1
ATOM 624 C CA . VAL A 1 89 ? -3.024 8.487 -7.513 1.00 92.50 89 VAL A CA 1
ATOM 625 C C . VAL A 1 89 ? -2.237 9.503 -8.338 1.00 92.50 89 VAL A C 1
ATOM 627 O O . VAL A 1 89 ? -1.854 9.198 -9.463 1.00 92.50 89 VAL A O 1
ATOM 630 N N . VAL A 1 90 ? -1.941 10.679 -7.779 1.00 92.81 90 VAL A N 1
ATOM 631 C CA . VAL A 1 90 ? -1.130 11.702 -8.455 1.00 92.81 90 VAL A CA 1
ATOM 632 C C . VAL A 1 90 ? 0.282 11.184 -8.734 1.00 92.81 90 VAL A C 1
ATOM 634 O O . VAL A 1 90 ? 0.771 11.335 -9.851 1.00 92.81 90 VAL A O 1
ATOM 637 N N . ALA A 1 91 ? 0.925 10.528 -7.765 1.00 89.19 91 ALA A N 1
ATOM 638 C CA . ALA A 1 91 ? 2.264 9.969 -7.941 1.00 89.19 91 ALA A CA 1
ATOM 639 C C . ALA A 1 91 ? 2.311 8.905 -9.051 1.00 89.19 91 ALA A C 1
ATOM 641 O O . ALA A 1 91 ? 3.215 8.927 -9.885 1.00 89.19 91 ALA A O 1
ATOM 642 N N . VAL A 1 92 ? 1.320 8.008 -9.094 1.00 87.69 92 VAL A N 1
ATOM 643 C CA . VAL A 1 92 ? 1.191 6.989 -10.147 1.00 87.69 92 VAL A CA 1
ATOM 644 C C . VAL A 1 92 ? 0.888 7.635 -11.499 1.00 87.69 92 VAL A C 1
ATOM 646 O O . VAL A 1 92 ? 1.488 7.250 -12.495 1.00 87.69 92 VAL A O 1
ATOM 649 N N . ALA A 1 93 ? 0.025 8.651 -11.548 1.00 86.62 93 ALA A N 1
ATOM 650 C CA . ALA A 1 93 ? -0.296 9.365 -12.784 1.00 86.62 93 ALA A CA 1
ATOM 651 C C . ALA A 1 93 ? 0.905 10.137 -13.360 1.00 86.62 93 ALA A C 1
ATOM 653 O O . ALA A 1 93 ? 1.024 10.280 -14.575 1.00 86.62 93 ALA A O 1
ATOM 654 N N . MET A 1 94 ? 1.800 10.635 -12.502 1.00 86.19 94 MET A N 1
ATOM 655 C CA . MET A 1 94 ? 3.050 11.280 -12.920 1.00 86.19 94 MET A CA 1
ATOM 656 C C . MET A 1 94 ? 4.147 10.278 -13.293 1.00 86.19 94 MET A C 1
ATOM 658 O O . MET A 1 94 ? 5.139 10.663 -13.921 1.00 86.19 94 MET A O 1
ATOM 662 N N . ALA A 1 95 ? 4.005 9.007 -12.915 1.00 81.62 95 ALA A N 1
ATOM 663 C CA . ALA A 1 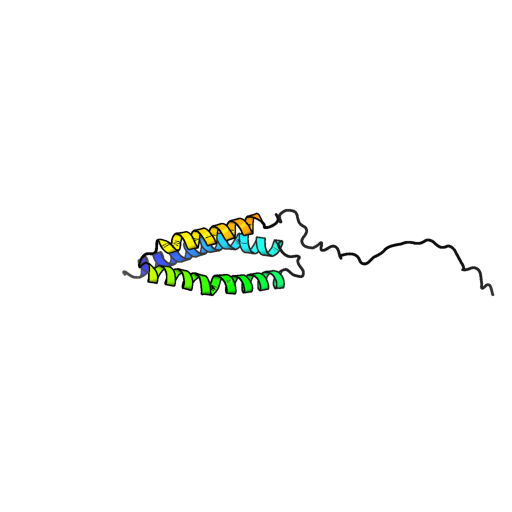95 ? 4.964 7.989 -13.295 1.00 81.62 95 ALA A CA 1
ATOM 664 C C . ALA A 1 95 ? 4.891 7.715 -14.801 1.00 81.62 95 ALA A C 1
ATOM 666 O O . ALA A 1 95 ? 3.825 7.605 -15.403 1.00 81.62 95 ALA A O 1
ATOM 667 N N . LYS A 1 96 ? 6.062 7.628 -15.430 1.00 67.00 96 LYS A N 1
ATOM 668 C CA . LYS A 1 96 ? 6.173 7.442 -16.876 1.00 67.00 96 LYS A CA 1
ATOM 669 C C . LYS A 1 96 ? 5.914 5.981 -17.237 1.00 67.00 96 LYS A C 1
ATOM 671 O O . LYS A 1 96 ? 6.556 5.110 -16.663 1.00 67.00 96 LYS A O 1
ATOM 676 N N . GLU A 1 97 ? 5.041 5.744 -18.217 1.00 72.31 97 GLU A N 1
ATOM 677 C CA . GLU A 1 97 ? 4.745 4.408 -18.756 1.00 72.31 97 GLU A CA 1
ATOM 678 C C . GLU A 1 97 ? 6.038 3.655 -19.121 1.00 72.31 97 GLU A C 1
ATOM 680 O O . GLU A 1 97 ? 6.890 4.170 -19.858 1.00 72.31 97 GLU A O 1
ATOM 685 N N . THR A 1 98 ? 6.198 2.449 -18.576 1.00 64.75 98 THR A N 1
ATOM 686 C CA . THR A 1 98 ? 7.430 1.654 -18.661 1.00 64.75 98 THR A CA 1
ATOM 687 C C . THR A 1 98 ? 7.373 0.540 -19.704 1.00 64.75 98 THR A C 1
ATOM 689 O O . THR A 1 98 ? 8.433 0.040 -20.083 1.00 64.75 98 THR A O 1
ATOM 692 N N . ARG A 1 99 ? 6.196 0.212 -20.268 1.00 59.56 99 ARG A N 1
ATOM 693 C CA . ARG A 1 99 ? 5.986 -0.979 -21.125 1.00 59.56 99 ARG A CA 1
ATOM 694 C C . ARG A 1 99 ? 6.897 -1.131 -22.355 1.00 59.56 99 ARG A C 1
ATOM 696 O O . ARG A 1 99 ? 7.006 -2.234 -22.883 1.00 59.56 99 ARG A O 1
ATOM 703 N N . HIS A 1 100 ? 7.511 -0.053 -22.847 1.00 57.59 100 HIS A N 1
ATOM 704 C CA . HIS A 1 100 ? 8.316 -0.050 -24.080 1.00 57.59 100 HIS A CA 1
ATOM 705 C C . HIS A 1 100 ? 9.746 0.488 -23.908 1.00 57.59 100 HIS A C 1
ATOM 707 O O . HIS A 1 100 ? 10.415 0.763 -24.903 1.00 57.59 100 HIS A O 1
ATOM 713 N N . ARG A 1 101 ? 10.236 0.669 -22.673 1.00 64.50 101 ARG A N 1
ATOM 714 C CA . ARG A 1 101 ? 11.614 1.137 -22.442 1.00 64.50 101 ARG A CA 1
ATOM 715 C C . ARG A 1 101 ? 12.581 -0.032 -22.310 1.00 64.50 101 ARG A C 1
ATOM 717 O O . ARG A 1 101 ? 12.382 -0.906 -21.474 1.00 64.50 101 ARG A O 1
ATOM 724 N N . ASP A 1 102 ? 13.669 0.015 -23.073 1.00 68.62 102 ASP A N 1
ATOM 725 C CA . ASP A 1 102 ? 14.826 -0.838 -22.814 1.00 68.62 102 ASP A CA 1
ATOM 726 C C . ASP A 1 102 ? 15.531 -0.365 -21.527 1.00 68.62 102 ASP A C 1
ATOM 728 O O . ASP A 1 102 ? 15.843 0.816 -21.355 1.00 68.62 102 ASP A O 1
ATOM 732 N N . LEU A 1 103 ? 15.726 -1.289 -20.585 1.00 65.81 103 LEU A N 1
ATOM 733 C CA . LEU A 1 103 ? 16.344 -1.042 -19.279 1.00 65.81 103 LEU A CA 1
ATOM 734 C C . LEU A 1 103 ? 17.875 -1.209 -19.318 1.00 65.81 103 LEU A C 1
ATOM 736 O O . LEU A 1 103 ? 18.552 -0.808 -18.362 1.00 65.81 103 LEU A O 1
ATOM 740 N N . ALA A 1 104 ? 18.409 -1.809 -20.391 1.00 65.94 104 ALA A N 1
ATOM 741 C CA . ALA A 1 104 ? 19.836 -1.997 -20.647 1.00 65.94 104 ALA A CA 1
ATOM 742 C C . ALA A 1 104 ? 20.470 -0.776 -21.334 1.00 65.94 104 ALA A C 1
ATOM 744 O O . ALA A 1 104 ? 21.631 -0.459 -21.059 1.00 65.94 104 ALA A O 1
ATOM 745 N N . ASP A 1 105 ? 19.696 -0.040 -22.135 1.00 56.50 105 ASP A N 1
ATOM 746 C CA . ASP A 1 105 ? 20.146 1.179 -22.803 1.00 56.50 105 ASP A CA 1
ATOM 747 C C . ASP A 1 105 ? 20.111 2.381 -21.859 1.00 56.50 105 ASP A C 1
ATOM 749 O O . ASP A 1 105 ? 19.200 3.210 -21.829 1.00 56.50 105 ASP A O 1
ATOM 753 N N . VAL A 1 106 ? 21.192 2.528 -21.103 1.00 58.56 106 VAL A N 1
ATOM 754 C CA . VAL A 1 106 ? 21.669 3.872 -20.806 1.00 58.56 106 VAL A CA 1
ATOM 755 C C . VAL A 1 106 ? 22.710 4.177 -21.857 1.00 58.56 106 VAL A C 1
ATOM 757 O O . VAL A 1 106 ? 23.874 3.816 -21.681 1.00 58.56 106 VAL A O 1
ATOM 760 N N . ALA A 1 107 ? 22.286 4.829 -22.945 1.00 49.50 107 ALA A N 1
ATOM 761 C CA . ALA A 1 107 ? 23.227 5.448 -23.862 1.00 49.50 107 ALA A CA 1
ATOM 762 C C . ALA A 1 107 ? 24.230 6.227 -22.998 1.00 49.50 107 ALA A C 1
ATOM 764 O O . ALA A 1 107 ? 23.800 7.057 -22.181 1.00 49.50 107 ALA A O 1
ATOM 765 N N . PRO A 1 108 ? 25.541 5.933 -23.078 1.00 45.81 108 PRO A N 1
ATOM 766 C CA . PRO A 1 108 ? 26.511 6.794 -22.442 1.00 45.81 108 PRO A CA 1
ATOM 767 C C . PRO A 1 108 ? 26.224 8.172 -23.021 1.00 45.81 108 PRO A C 1
ATOM 769 O O . PRO A 1 108 ? 26.182 8.326 -24.241 1.00 45.81 108 PRO A O 1
ATOM 772 N N . SER A 1 109 ? 25.936 9.150 -22.166 1.00 48.47 109 SER A N 1
ATOM 773 C CA . SER A 1 109 ? 25.993 10.556 -22.541 1.00 48.4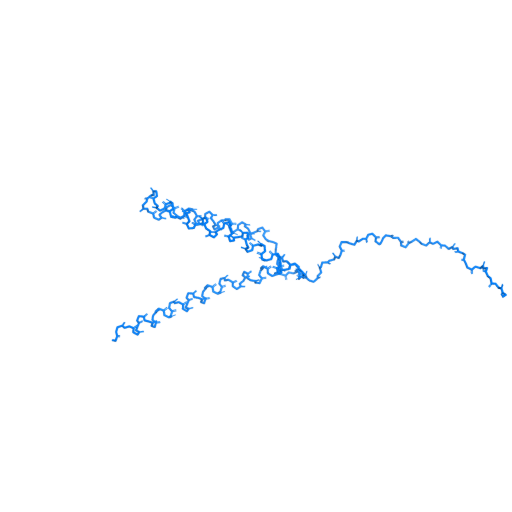7 109 SER A CA 1
ATOM 774 C C . SER A 1 109 ? 27.389 10.757 -23.110 1.00 48.47 109 SER A C 1
ATOM 776 O O . SER A 1 109 ? 28.373 10.817 -22.370 1.00 48.47 109 SER A O 1
ATOM 778 N N . GLY A 1 110 ? 27.459 10.650 -24.435 1.00 40.28 110 GLY A N 1
ATOM 779 C CA . GLY A 1 110 ? 28.685 10.477 -25.172 1.00 40.28 110 GLY A CA 1
ATOM 780 C C . GLY A 1 110 ? 29.537 11.691 -24.913 1.00 40.28 110 GLY A C 1
ATOM 781 O O . GLY A 1 110 ? 29.140 12.812 -25.230 1.00 40.28 110 GLY A O 1
ATOM 782 N N . GLY A 1 111 ? 30.723 11.447 -24.360 1.00 43.19 111 GLY A N 1
ATOM 783 C CA . GLY A 1 111 ? 31.842 12.334 -24.595 1.00 43.19 111 GLY A CA 1
ATOM 784 C C . GLY A 1 111 ? 31.889 12.643 -26.086 1.00 43.19 111 GLY A C 1
ATOM 785 O O . GLY A 1 111 ? 31.660 11.769 -26.924 1.00 43.19 111 GLY A O 1
ATOM 786 N N . THR A 1 112 ? 32.132 13.907 -26.386 1.00 46.66 112 THR A N 1
ATOM 787 C CA . THR A 1 112 ? 32.439 14.467 -27.694 1.00 46.66 112 THR A CA 1
ATOM 788 C C . THR A 1 112 ? 33.408 13.569 -28.470 1.00 46.66 112 THR A C 1
ATOM 790 O O . THR A 1 112 ? 34.612 13.793 -28.508 1.00 46.66 112 THR A O 1
ATOM 793 N N . ARG A 1 113 ? 32.884 12.556 -29.166 1.00 51.81 113 ARG A N 1
ATOM 794 C CA . ARG A 1 113 ? 33.537 11.945 -30.321 1.00 51.81 113 ARG A CA 1
ATOM 795 C C . ARG A 1 113 ? 33.137 12.777 -31.531 1.00 51.81 113 ARG A C 1
ATOM 797 O O . ARG A 1 113 ? 32.393 12.350 -32.405 1.00 51.81 113 ARG A O 1
ATOM 804 N N . GLY A 1 114 ? 33.581 14.028 -31.490 1.00 44.50 114 GLY A N 1
ATOM 805 C CA . GLY A 1 114 ? 33.476 14.980 -32.574 1.00 44.50 114 GLY A CA 1
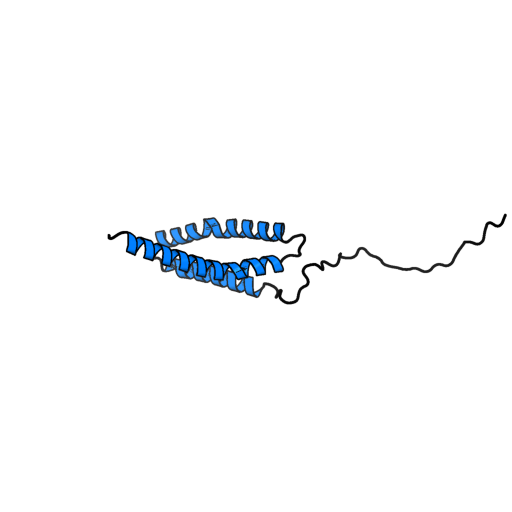ATOM 806 C C . GLY A 1 114 ? 34.767 14.965 -33.376 1.00 44.50 114 GLY A C 1
ATOM 807 O O . GLY A 1 114 ? 35.827 15.258 -32.836 1.00 44.50 114 GLY A O 1
ATOM 808 N N . LYS A 1 115 ? 34.603 14.701 -34.672 1.00 47.34 115 LYS A N 1
ATOM 809 C CA . LYS A 1 115 ? 35.528 14.995 -35.768 1.00 47.34 115 LYS A CA 1
ATOM 810 C C . LYS A 1 115 ? 36.601 13.946 -36.073 1.00 47.34 115 LYS A C 1
ATOM 812 O O . LYS A 1 115 ? 37.756 14.022 -35.671 1.00 47.34 115 LYS A O 1
ATOM 817 N N . ALA A 1 116 ? 36.202 13.027 -36.950 1.00 55.00 116 ALA A N 1
ATOM 818 C CA . ALA A 1 116 ? 37.004 12.778 -38.136 1.00 55.00 116 ALA A CA 1
ATOM 819 C C . ALA A 1 116 ? 37.324 14.134 -38.795 1.00 55.00 116 ALA A C 1
ATOM 821 O O . ALA A 1 116 ? 36.454 14.727 -39.428 1.00 55.00 116 ALA A O 1
ATOM 822 N N . ASP A 1 117 ? 38.533 14.648 -38.575 1.00 49.97 117 ASP A N 1
ATOM 823 C CA . ASP A 1 117 ? 39.137 15.643 -39.455 1.00 49.97 117 ASP A CA 1
ATOM 824 C C . ASP A 1 117 ? 40.243 14.921 -40.217 1.00 49.97 117 ASP A C 1
ATOM 826 O O . ASP A 1 117 ? 41.295 14.556 -39.695 1.00 49.97 117 ASP A O 1
ATOM 830 N N . THR A 1 118 ? 39.918 14.642 -41.468 1.00 56.06 118 THR A N 1
ATOM 831 C CA . THR A 1 118 ? 40.859 14.421 -42.551 1.00 56.06 118 THR A CA 1
ATOM 832 C C . THR A 1 118 ? 41.961 15.479 -42.517 1.00 56.06 118 THR A C 1
ATOM 834 O O . THR A 1 118 ? 41.666 16.668 -42.626 1.00 56.06 118 THR A O 1
ATOM 837 N N . SER A 1 119 ? 43.226 15.067 -42.452 1.00 43.81 119 SER A N 1
ATOM 838 C CA . SER A 1 119 ? 44.324 15.891 -42.959 1.00 43.81 119 SER A CA 1
ATOM 839 C C . SER A 1 119 ? 45.394 15.000 -43.601 1.00 43.81 119 SER A C 1
ATOM 841 O O . SER A 1 119 ? 45.871 14.067 -42.948 1.00 43.81 119 SER A O 1
ATOM 843 N N . PRO A 1 120 ? 45.740 15.226 -44.882 1.00 54.53 120 PRO A N 1
ATOM 844 C CA . PRO A 1 120 ? 46.733 14.454 -45.610 1.00 54.53 120 PRO A CA 1
ATOM 845 C C . PRO A 1 120 ? 48.109 15.094 -45.413 1.00 54.53 120 PRO A C 1
ATOM 847 O O . PRO A 1 120 ? 48.348 16.177 -45.934 1.00 54.53 120 PRO A O 1
ATOM 850 N N . ALA A 1 121 ? 49.030 14.452 -44.694 1.00 52.28 121 ALA A N 1
ATOM 851 C CA . ALA A 1 121 ? 50.446 14.817 -44.774 1.00 52.28 121 ALA A CA 1
ATOM 852 C C . ALA A 1 121 ? 51.370 13.796 -44.101 1.00 52.28 121 ALA A C 1
ATOM 854 O O . ALA A 1 121 ? 51.149 13.388 -42.965 1.00 52.28 121 ALA A O 1
ATOM 855 N N . ALA A 1 122 ? 52.477 13.533 -44.797 1.00 55.53 122 ALA A N 1
ATOM 856 C CA . ALA A 1 122 ? 53.772 13.116 -44.267 1.00 55.53 122 ALA A CA 1
ATOM 857 C C . ALA A 1 122 ? 53.946 11.646 -43.859 1.00 55.53 122 ALA A C 1
ATOM 859 O O . ALA A 1 122 ? 54.089 11.343 -42.677 1.00 55.53 122 ALA A O 1
ATOM 860 N N . ARG A 1 123 ? 54.083 10.761 -44.862 1.00 56.78 123 ARG A N 1
ATOM 861 C CA . ARG A 1 123 ? 54.974 9.583 -44.796 1.00 56.78 123 ARG A CA 1
ATOM 862 C C . ARG A 1 123 ? 55.644 9.287 -46.148 1.00 56.78 123 ARG A C 1
ATOM 864 O O . ARG A 1 123 ? 55.579 8.168 -46.627 1.00 56.78 123 ARG A O 1
ATOM 871 N N . ASP A 1 124 ? 56.316 10.296 -46.703 1.00 54.19 124 ASP A N 1
ATOM 872 C CA . ASP A 1 124 ? 57.453 10.113 -47.614 1.00 54.19 124 ASP A CA 1
ATOM 873 C C . ASP A 1 124 ? 58.669 10.765 -46.956 1.00 54.19 124 ASP A C 1
ATOM 875 O O . ASP A 1 124 ? 58.846 11.978 -47.027 1.00 54.19 124 ASP A O 1
ATOM 879 N N . ALA A 1 125 ? 59.444 9.963 -46.232 1.00 56.84 125 ALA A N 1
ATOM 880 C CA . ALA A 1 125 ? 60.855 10.186 -45.919 1.00 56.84 125 ALA A CA 1
ATOM 881 C C . ALA A 1 125 ? 61.307 9.034 -45.020 1.00 56.84 125 ALA A C 1
ATOM 883 O O . ALA A 1 125 ? 61.140 9.087 -43.807 1.00 56.84 125 ALA A O 1
ATOM 884 N N . HIS A 1 126 ? 61.770 7.950 -45.636 1.00 50.72 126 HIS A N 1
ATOM 885 C CA . HIS A 1 126 ? 63.062 7.326 -45.342 1.00 50.72 126 HIS A CA 1
ATOM 886 C C . HIS A 1 126 ? 63.163 6.015 -46.121 1.00 50.72 126 HIS A C 1
ATOM 888 O O . HIS A 1 126 ? 62.824 4.931 -45.656 1.00 50.72 126 HIS A O 1
ATOM 894 N N . THR A 1 127 ? 63.611 6.184 -47.360 1.00 54.00 127 THR A N 1
ATOM 895 C CA . THR A 1 127 ? 64.406 5.205 -48.092 1.00 54.00 127 THR A CA 1
ATOM 896 C C . THR A 1 127 ? 65.789 5.106 -47.437 1.00 54.00 127 THR A C 1
ATOM 898 O O . THR A 1 127 ? 66.306 6.123 -46.962 1.00 54.00 127 THR A O 1
ATOM 901 N N . VAL A 1 128 ? 66.372 3.908 -47.567 1.00 55.06 128 VAL A N 1
ATOM 902 C CA . VAL A 1 128 ? 67.726 3.423 -47.222 1.00 55.06 128 VAL A CA 1
ATOM 903 C C . VAL A 1 128 ? 67.831 2.719 -45.875 1.00 55.06 128 VAL A C 1
ATOM 905 O O . VAL A 1 128 ? 67.804 3.392 -44.825 1.00 55.06 128 VAL A O 1
#

InterPro domains:
  IPR036259 MFS transporter superfamily [G3DSA:1.20.1250.20] (3-108)
  IPR036259 MFS transporter superfamily [SSF103473] (8-105)

Foldseek 3Di:
DVVPVVVVVVVVVVVVVVVVVCVVCVVVVVLLQLLAAPVCSVVSSVVVVVVCCVVCVPPLVVVQVVQCVVPVDSVVVVVVVVVVVVVVVVVVVPRDDRPPDDSNDPPPPDDPPDDPDDDDDDDPDDDD

Sequence (128 aa):
MVDVVCFAGLLLAVTVGLVLHGAMYAPQAAFFSEMFATRMRYSGASIGAQFASVAAGAPAPLIATALLADHGSSTPIAPYVIAASLLTVVAVAMAKETRHRDLADVAPSGGTRGKADTSPAARDAHTV

Organism: NCBI:txid467200

Secondary structure (DSSP, 8-state):
--HHHHHHHHHHHHHHHHHHHHHHHHHHHHHHHHHS-GGGHHHHHHHHHHHHIIIIITHHHHHHHHHHHHHSSSTTHHHHHHHHHHHHHHHHHHSPP-TT--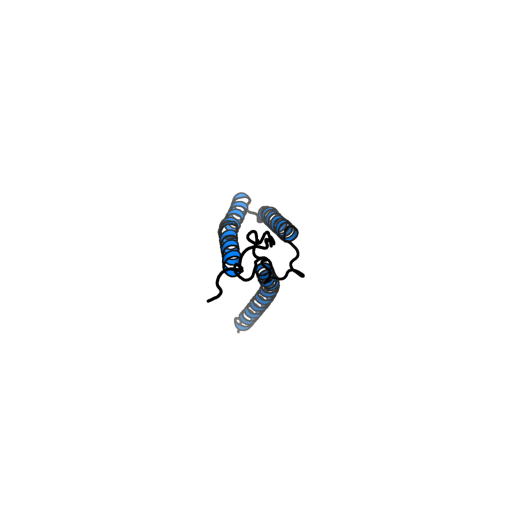SS------------------------

Radius of gyration: 28.65 Å; chains: 1; bounding box: 82×45×69 Å